Protein AF-A0A376G4X4-F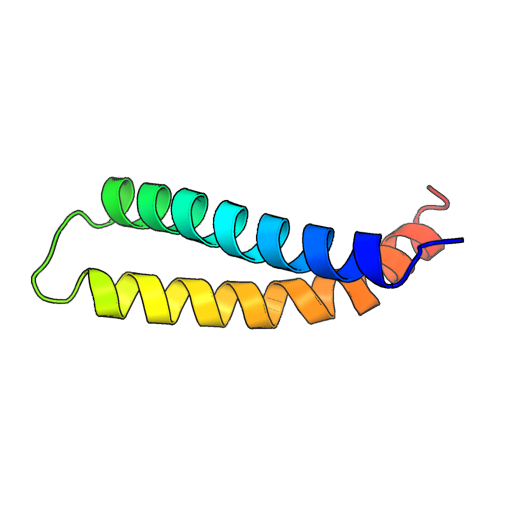1 (afdb_monomer_lite)

Foldseek 3Di:
DCDPVNVVVVVVCVVVVLLVVLLVVLCVPVNDDPCSVVVSVVVSVVVVVVVVVCVVPVVVVCCVVVVD

Sequence (68 aa):
MITKSALKSATVVALVVTSYITFTLVAVNVGFIQNFIYVWLRSWLIAFLLALPSLLYVAPFIKNKFKI

Radius of gyration: 15.63 Å; chains: 1; bounding box: 33×31×39 Å

pLDDT: mean 90.24, std 9.14, range [48.25, 97.5]

InterPro domains:
  IPR021529 Protein of unknown function DUF2798 [PF11391] (10-66)

Secondary structure (DSSP, 8-state):
---HHHHHHHHHHHHHHHHHHHHHHHHHHH-S-TTHHHHHHHHHHHHHHHHHHIIIIIHHH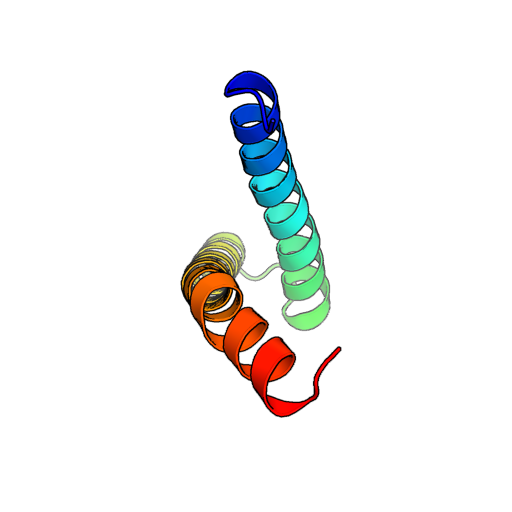HHHHHT-

Organism: NCBI:txid343874

Structure (mmCIF, N/CA/C/O backbone):
data_AF-A0A376G4X4-F1
#
_entry.id   AF-A0A376G4X4-F1
#
loop_
_atom_site.group_PDB
_atom_site.id
_atom_site.type_symbol
_atom_site.label_atom_id
_atom_site.label_alt_id
_atom_site.label_comp_id
_atom_site.label_asym_id
_atom_site.label_entity_id
_atom_site.label_seq_id
_atom_site.pdbx_PDB_ins_code
_atom_site.Cartn_x
_atom_site.Cartn_y
_atom_site.Cartn_z
_atom_site.occupancy
_atom_site.B_iso_or_equiv
_atom_site.auth_seq_id
_atom_site.auth_comp_id
_atom_site.auth_asym_id
_atom_site.auth_atom_id
_atom_site.pdbx_PDB_model_num
ATOM 1 N N . MET A 1 1 ? 15.543 10.342 -17.527 1.00 48.25 1 MET A N 1
ATOM 2 C CA . MET A 1 1 ? 16.105 10.713 -16.207 1.00 48.25 1 MET A CA 1
ATOM 3 C C . MET A 1 1 ? 14.932 10.927 -15.255 1.00 48.25 1 MET A C 1
ATOM 5 O O . MET A 1 1 ? 14.173 11.859 -15.482 1.00 48.25 1 MET A O 1
ATOM 9 N N . ILE A 1 2 ? 14.707 10.049 -14.268 1.00 61.56 2 ILE A N 1
ATOM 10 C CA . ILE A 1 2 ? 13.675 10.297 -13.244 1.00 61.56 2 ILE A CA 1
ATOM 11 C C . ILE A 1 2 ? 14.221 11.392 -12.329 1.00 61.56 2 ILE A C 1
ATOM 13 O O . ILE A 1 2 ? 15.220 11.198 -11.639 1.00 61.56 2 ILE A O 1
ATOM 17 N N . THR A 1 3 ? 13.615 12.573 -12.374 1.00 74.88 3 THR A N 1
ATOM 18 C CA . THR A 1 3 ? 13.984 13.689 -11.504 1.00 74.88 3 THR A CA 1
ATOM 19 C C . THR A 1 3 ? 13.591 13.364 -10.060 1.00 74.88 3 THR A C 1
ATOM 21 O O . THR A 1 3 ? 12.585 12.700 -9.807 1.00 74.88 3 THR A O 1
ATOM 24 N N . LYS A 1 4 ? 14.367 13.835 -9.071 1.00 70.69 4 LYS A N 1
ATOM 25 C CA . LYS A 1 4 ? 14.068 13.605 -7.640 1.00 70.69 4 LYS A CA 1
ATOM 26 C C . LYS A 1 4 ? 12.650 14.060 -7.248 1.00 70.69 4 LYS A C 1
ATOM 28 O O . LYS A 1 4 ? 12.074 13.511 -6.313 1.00 70.69 4 LYS A O 1
ATOM 33 N N . SER A 1 5 ? 12.083 15.043 -7.956 1.00 73.12 5 SER A N 1
ATOM 34 C CA . SER A 1 5 ? 10.698 15.499 -7.785 1.00 73.12 5 SER A CA 1
ATOM 35 C C . SER A 1 5 ? 9.667 14.455 -8.226 1.00 73.12 5 SER A C 1
ATOM 37 O O . SER A 1 5 ? 8.702 14.232 -7.502 1.00 73.12 5 SER A O 1
ATOM 39 N N . ALA A 1 6 ? 9.899 13.771 -9.350 1.00 76.38 6 ALA A N 1
ATOM 40 C CA . ALA A 1 6 ? 9.019 12.722 -9.863 1.00 76.38 6 ALA A CA 1
ATOM 41 C C . ALA A 1 6 ? 9.004 11.471 -8.969 1.00 76.38 6 ALA A C 1
ATOM 43 O O . ALA A 1 6 ? 7.976 10.817 -8.827 1.00 76.38 6 ALA A O 1
ATOM 44 N N . LEU A 1 7 ? 10.128 11.150 -8.319 1.00 80.50 7 LEU A N 1
ATOM 45 C CA . LEU A 1 7 ? 10.171 10.048 -7.356 1.00 80.50 7 LEU A CA 1
ATOM 46 C C . LEU A 1 7 ? 9.344 10.366 -6.102 1.00 80.50 7 LEU A C 1
ATOM 48 O O . LEU A 1 7 ? 8.581 9.523 -5.643 1.00 80.50 7 LEU A O 1
ATOM 52 N N . LYS A 1 8 ? 9.455 11.593 -5.570 1.00 82.12 8 LYS A N 1
ATOM 53 C CA . LYS A 1 8 ? 8.656 12.029 -4.413 1.00 82.12 8 LYS A CA 1
ATOM 54 C C . LYS A 1 8 ? 7.157 11.949 -4.704 1.00 82.12 8 LYS A C 1
ATOM 56 O O . LYS A 1 8 ? 6.415 11.433 -3.872 1.00 82.12 8 LYS A O 1
ATOM 61 N N . SER A 1 9 ? 6.716 12.418 -5.874 1.00 85.69 9 SER A N 1
ATOM 62 C CA . SER A 1 9 ? 5.304 12.332 -6.259 1.00 85.69 9 SER A CA 1
ATOM 63 C C . SER A 1 9 ? 4.853 10.884 -6.464 1.00 85.69 9 SER A C 1
ATOM 65 O O . SER A 1 9 ? 3.793 10.515 -5.966 1.00 85.69 9 SER A O 1
ATOM 67 N N . ALA A 1 10 ? 5.671 10.039 -7.098 1.00 88.25 10 ALA A N 1
ATOM 68 C CA . ALA A 1 10 ? 5.360 8.622 -7.285 1.00 88.25 10 ALA A CA 1
ATOM 69 C C . ALA A 1 10 ? 5.186 7.870 -5.954 1.00 88.25 10 ALA A C 1
ATOM 71 O O . ALA A 1 10 ? 4.243 7.092 -5.811 1.00 88.25 10 ALA A O 1
ATOM 72 N N . THR A 1 11 ? 6.035 8.136 -4.957 1.00 87.25 11 THR A N 1
ATOM 73 C CA . THR A 1 11 ? 5.916 7.515 -3.628 1.00 87.25 11 THR A CA 1
ATOM 74 C C . THR A 1 11 ? 4.621 7.916 -2.922 1.00 87.25 11 THR A C 1
ATOM 76 O O . THR A 1 11 ? 3.949 7.061 -2.349 1.00 87.25 11 THR A O 1
ATOM 79 N N . VAL A 1 12 ? 4.236 9.196 -2.984 1.00 91.44 12 VAL A N 1
ATOM 80 C CA . VAL A 1 12 ? 2.976 9.675 -2.387 1.00 91.44 12 VAL A CA 1
ATOM 81 C C . VAL A 1 12 ? 1.773 9.038 -3.079 1.00 91.44 12 VAL A C 1
ATOM 83 O O . VAL A 1 12 ? 0.867 8.552 -2.405 1.00 91.44 12 VAL A O 1
ATOM 86 N N . VAL A 1 13 ? 1.783 8.979 -4.413 1.00 92.94 13 VAL A N 1
ATOM 87 C CA . VAL A 1 13 ? 0.719 8.323 -5.185 1.00 92.94 13 VAL A CA 1
ATOM 88 C C . VAL A 1 13 ? 0.601 6.848 -4.801 1.00 92.94 13 VAL A C 1
ATOM 90 O O . VAL A 1 13 ? -0.500 6.390 -4.509 1.00 92.94 13 VAL A O 1
ATOM 93 N N . ALA A 1 14 ? 1.714 6.112 -4.725 1.00 90.75 14 ALA A N 1
ATOM 94 C CA . ALA A 1 14 ? 1.705 4.705 -4.323 1.00 90.75 14 ALA A CA 1
ATOM 95 C C . ALA A 1 14 ? 1.133 4.503 -2.908 1.00 90.75 14 ALA A C 1
ATOM 97 O O . ALA A 1 14 ? 0.341 3.585 -2.682 1.00 90.75 14 ALA A O 1
ATOM 98 N N . LEU A 1 15 ? 1.484 5.380 -1.964 1.00 92.56 15 LEU A N 1
ATOM 99 C CA . LEU A 1 15 ? 0.972 5.331 -0.595 1.00 92.56 15 LEU A CA 1
ATOM 100 C C . LEU A 1 15 ? -0.549 5.550 -0.549 1.00 92.56 15 LEU A C 1
ATOM 102 O O . LEU A 1 15 ? -1.269 4.761 0.060 1.00 92.56 15 LEU A O 1
ATOM 106 N N . VAL A 1 16 ? -1.045 6.588 -1.231 1.00 95.00 16 VAL A N 1
ATOM 107 C CA . VAL A 1 16 ? -2.478 6.925 -1.263 1.00 95.00 16 VAL A CA 1
ATOM 108 C C . VAL A 1 16 ? -3.280 5.828 -1.959 1.00 95.00 16 VAL A C 1
ATOM 110 O O . VAL A 1 16 ? -4.284 5.369 -1.417 1.00 95.00 16 VAL A O 1
ATOM 113 N N . VAL A 1 17 ? -2.820 5.372 -3.126 1.00 95.31 17 VAL A N 1
ATOM 114 C CA . VAL A 1 17 ? -3.520 4.364 -3.932 1.00 95.31 17 VAL A CA 1
ATOM 115 C C . VAL A 1 17 ? -3.631 3.033 -3.200 1.00 95.31 17 VAL A C 1
ATOM 117 O O . VAL A 1 17 ? -4.721 2.477 -3.086 1.00 95.31 17 VAL A O 1
ATOM 120 N N . THR A 1 18 ? -2.531 2.535 -2.639 1.00 94.88 18 THR A N 1
ATOM 121 C CA . THR A 1 18 ? -2.566 1.270 -1.889 1.00 94.88 18 THR A CA 1
ATOM 122 C C . THR A 1 18 ? -3.416 1.376 -0.622 1.00 94.88 18 THR A C 1
ATOM 124 O O . THR A 1 18 ? -4.112 0.421 -0.275 1.00 94.88 18 THR A O 1
ATOM 127 N N . SER A 1 19 ? -3.411 2.534 0.042 1.00 94.94 19 SER A N 1
ATOM 128 C CA . SER A 1 19 ? -4.212 2.793 1.239 1.00 94.94 19 SER A CA 1
ATOM 129 C C . SER A 1 19 ? -5.715 2.665 0.961 1.00 94.94 19 SER A C 1
ATOM 131 O O . SER A 1 19 ? -6.362 1.802 1.557 1.00 94.94 19 SER A O 1
ATOM 133 N N . TYR A 1 20 ? -6.279 3.422 0.006 1.00 96.38 20 TYR A N 1
ATOM 134 C CA . TYR A 1 20 ? -7.733 3.388 -0.222 1.00 96.38 20 TYR A CA 1
ATOM 135 C C . TYR A 1 20 ? -8.216 2.079 -0.868 1.00 96.38 20 TYR A C 1
ATOM 137 O O . TYR A 1 20 ? -9.319 1.619 -0.560 1.00 96.38 20 TYR A O 1
ATOM 145 N N . ILE A 1 21 ? -7.408 1.447 -1.732 1.00 97.19 21 ILE A N 1
ATOM 146 C CA . ILE A 1 21 ? -7.768 0.159 -2.349 1.00 97.19 21 ILE A CA 1
ATOM 147 C C . ILE A 1 21 ? -7.868 -0.922 -1.273 1.00 97.19 21 ILE A C 1
ATOM 149 O O . ILE A 1 21 ? -8.877 -1.623 -1.183 1.00 97.19 21 ILE A O 1
ATOM 153 N N . THR A 1 22 ? -6.841 -1.048 -0.426 1.00 96.38 22 THR A N 1
ATOM 154 C CA . THR A 1 22 ? -6.845 -2.054 0.647 1.00 96.38 22 THR A CA 1
ATOM 155 C C . THR A 1 22 ? -7.897 -1.755 1.704 1.00 96.38 22 THR A C 1
ATOM 157 O O . THR A 1 22 ? -8.535 -2.684 2.187 1.00 96.38 22 THR A O 1
ATOM 160 N N . PHE A 1 23 ? -8.135 -0.480 2.021 1.00 97.00 23 PHE A N 1
ATOM 161 C CA . PHE A 1 23 ? -9.208 -0.072 2.925 1.00 97.00 23 PHE A CA 1
ATOM 162 C C . PHE A 1 23 ? -10.561 -0.562 2.418 1.00 97.00 23 PHE A C 1
ATOM 164 O O . PHE A 1 23 ? -11.291 -1.223 3.152 1.00 97.00 23 PHE A O 1
ATOM 171 N N . THR A 1 24 ? -10.858 -0.303 1.142 1.00 97.50 24 THR A N 1
ATOM 172 C CA . THR A 1 24 ? -12.112 -0.726 0.506 1.00 97.50 24 THR A CA 1
ATOM 173 C C . THR A 1 24 ? -12.243 -2.247 0.508 1.00 97.50 24 THR A C 1
ATOM 175 O O . THR A 1 24 ? -13.290 -2.773 0.875 1.00 97.50 24 THR A O 1
ATOM 178 N N . LEU A 1 25 ? -11.174 -2.974 0.171 1.00 96.75 25 LEU A N 1
ATOM 179 C CA . LEU A 1 25 ? -11.176 -4.439 0.191 1.00 96.75 25 LEU A CA 1
ATOM 180 C C . LEU A 1 25 ? -11.435 -5.007 1.588 1.00 96.75 25 LEU A C 1
ATOM 182 O O . LEU A 1 25 ? -12.263 -5.906 1.730 1.00 96.75 25 LEU A O 1
ATOM 186 N N . VAL A 1 26 ? -10.755 -4.501 2.617 1.00 96.75 26 VAL A N 1
ATOM 187 C CA . VAL A 1 26 ? -10.966 -4.974 3.992 1.00 96.75 26 VAL A CA 1
ATOM 188 C C . VAL A 1 26 ? -12.371 -4.589 4.468 1.00 96.75 26 VAL A C 1
ATOM 190 O O . VAL A 1 26 ? -13.036 -5.417 5.084 1.00 96.75 26 VAL A O 1
ATOM 193 N N . ALA A 1 27 ? -12.868 -3.395 4.125 1.00 96.62 27 ALA A N 1
ATOM 194 C CA . ALA A 1 27 ? -14.225 -2.954 4.461 1.00 96.62 27 ALA A CA 1
ATOM 195 C C . ALA A 1 27 ? -15.297 -3.869 3.860 1.00 96.62 27 ALA A C 1
ATOM 197 O O . ALA A 1 27 ? -16.222 -4.262 4.563 1.00 96.62 27 ALA A O 1
ATOM 198 N N . VAL A 1 28 ? -15.154 -4.248 2.588 1.00 97.25 28 VAL A N 1
ATOM 199 C CA . VAL A 1 28 ? -16.128 -5.104 1.895 1.00 97.25 28 VAL A CA 1
ATOM 200 C C . VAL A 1 28 ? -16.066 -6.556 2.379 1.00 97.25 28 VAL A C 1
ATOM 202 O O . VAL A 1 28 ? -17.108 -7.187 2.512 1.00 97.25 28 VAL A O 1
ATOM 205 N N . ASN A 1 29 ? -14.875 -7.096 2.656 1.00 95.56 29 ASN A N 1
ATOM 206 C CA . ASN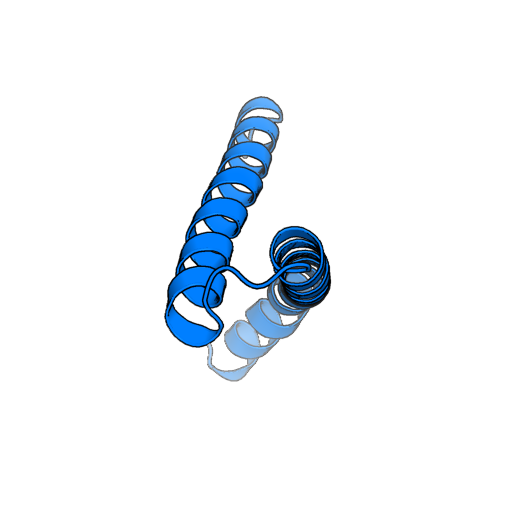 A 1 29 ? -14.727 -8.514 3.010 1.00 95.56 29 ASN A CA 1
ATOM 207 C C . ASN A 1 29 ? -14.906 -8.803 4.508 1.00 95.56 29 ASN A C 1
ATOM 209 O O . ASN A 1 29 ? -15.388 -9.872 4.868 1.00 95.56 29 ASN A O 1
ATOM 213 N N . VAL A 1 30 ? -14.484 -7.884 5.382 1.00 93.75 30 VAL A N 1
ATOM 214 C CA . VAL A 1 30 ? -14.493 -8.075 6.845 1.00 93.75 30 VAL A CA 1
ATOM 215 C C . VAL A 1 30 ? -15.597 -7.252 7.515 1.00 93.75 30 VAL A C 1
ATOM 217 O O . VAL A 1 30 ? -16.090 -7.635 8.574 1.00 93.75 30 VAL A O 1
ATOM 220 N N . GLY A 1 31 ? -16.010 -6.137 6.907 1.00 93.75 31 GLY A N 1
ATOM 221 C CA . GLY A 1 31 ? -16.921 -5.175 7.527 1.00 93.75 31 GLY A CA 1
ATOM 222 C C . GLY A 1 31 ? -16.249 -4.299 8.591 1.00 93.75 31 GLY A C 1
ATOM 223 O O . GLY A 1 31 ? -15.094 -4.500 8.970 1.00 93.75 31 GLY A O 1
ATOM 224 N N . PHE A 1 32 ? -16.984 -3.309 9.103 1.00 94.38 32 PHE A N 1
ATOM 225 C CA . PHE A 1 32 ? -16.502 -2.360 10.116 1.00 94.38 32 PHE A CA 1
ATOM 226 C C . PHE A 1 32 ? -16.629 -2.916 11.545 1.00 94.38 32 PHE A C 1
ATOM 228 O O . PHE A 1 32 ? -17.497 -2.516 12.318 1.00 94.38 32 PHE A O 1
ATOM 235 N N . ILE A 1 33 ? -15.753 -3.855 11.902 1.00 93.94 33 ILE A N 1
ATOM 236 C CA . ILE A 1 33 ? -15.643 -4.410 13.263 1.00 93.94 33 ILE A CA 1
ATOM 237 C C . ILE A 1 33 ? -14.916 -3.454 14.233 1.00 93.94 33 ILE A C 1
ATOM 239 O O . ILE A 1 33 ? -14.209 -2.549 13.795 1.00 93.94 33 ILE A O 1
ATOM 243 N N . GLN A 1 34 ? -15.007 -3.679 15.556 1.00 93.06 34 GLN A N 1
ATOM 244 C CA . GLN A 1 34 ? -14.348 -2.831 16.579 1.00 93.06 34 GLN A CA 1
ATOM 245 C C . GLN A 1 34 ? -12.853 -2.580 16.306 1.00 93.06 34 GLN A C 1
ATOM 247 O O . GLN A 1 34 ? -12.361 -1.477 16.523 1.00 93.06 34 GLN A O 1
ATOM 252 N N . ASN A 1 35 ? -12.148 -3.572 15.753 1.00 94.69 35 ASN A N 1
ATOM 253 C CA . ASN A 1 35 ? -10.715 -3.489 15.461 1.00 94.69 35 ASN A CA 1
ATOM 254 C C . ASN A 1 35 ? -10.410 -3.240 13.977 1.00 94.69 35 ASN A C 1
ATOM 256 O O . ASN A 1 35 ? -9.302 -3.521 13.523 1.00 94.69 35 ASN A O 1
ATOM 260 N N . PHE A 1 36 ? -11.370 -2.728 13.204 1.00 95.50 36 PHE A N 1
ATOM 261 C CA . PHE A 1 36 ? -11.253 -2.601 11.751 1.00 95.50 36 PHE A CA 1
ATOM 262 C C . PHE A 1 36 ? -9.992 -1.847 11.317 1.00 95.50 36 PHE A C 1
ATOM 264 O O . PHE A 1 36 ? -9.219 -2.360 10.512 1.00 95.50 36 PHE A O 1
ATOM 271 N N . ILE A 1 37 ? -9.737 -0.669 11.897 1.00 96.12 37 ILE A N 1
ATOM 272 C CA . ILE A 1 37 ? -8.566 0.152 11.553 1.00 96.12 37 ILE A CA 1
ATOM 273 C C . ILE A 1 37 ? -7.260 -0.587 11.856 1.00 96.12 37 ILE A C 1
ATOM 275 O O . ILE A 1 37 ? -6.328 -0.527 11.059 1.00 96.12 37 ILE A O 1
ATOM 279 N N . TYR A 1 38 ? -7.201 -1.332 12.964 1.00 95.94 38 TYR A N 1
ATOM 280 C CA . TYR A 1 38 ? -6.037 -2.148 13.308 1.00 95.94 38 TYR A CA 1
ATOM 281 C C . TYR A 1 38 ? -5.834 -3.293 12.307 1.00 95.94 38 TYR A C 1
ATOM 283 O O . TYR A 1 38 ? -4.722 -3.501 11.822 1.00 95.94 38 TYR A O 1
ATOM 291 N N . VAL A 1 39 ? -6.906 -4.011 11.962 1.00 95.75 39 VAL A N 1
ATOM 292 C CA . VAL A 1 39 ? -6.871 -5.108 10.982 1.00 95.75 39 VAL A CA 1
ATOM 293 C C . VAL A 1 39 ? -6.447 -4.594 9.608 1.00 95.75 39 VAL A C 1
ATOM 295 O O . VAL A 1 39 ? -5.578 -5.196 8.972 1.00 95.75 39 VAL A O 1
ATOM 298 N N . TRP A 1 40 ? -7.009 -3.467 9.172 1.00 97.06 40 TRP A N 1
ATOM 299 C CA . TRP A 1 40 ? -6.660 -2.820 7.916 1.00 97.06 40 TRP A C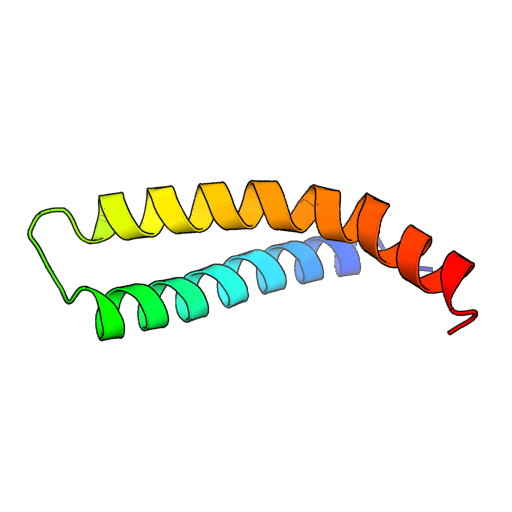A 1
ATOM 300 C C . TRP A 1 40 ? -5.197 -2.366 7.905 1.00 97.06 40 TRP A C 1
ATOM 302 O O . TRP A 1 40 ? -4.456 -2.792 7.023 1.00 97.06 40 TRP A O 1
ATOM 312 N N . LEU A 1 41 ? -4.745 -1.594 8.901 1.00 96.69 41 LEU A N 1
ATOM 313 C CA . LEU A 1 41 ? -3.361 -1.107 8.966 1.00 96.69 41 LEU A CA 1
ATOM 314 C C . LEU A 1 41 ? -2.345 -2.249 9.026 1.00 96.69 41 LEU A C 1
ATOM 316 O O . LEU A 1 41 ? -1.353 -2.218 8.300 1.00 96.69 41 LEU A O 1
ATOM 320 N N . ARG A 1 42 ? -2.595 -3.275 9.851 1.00 96.12 42 ARG A N 1
ATOM 321 C CA . ARG A 1 42 ? -1.728 -4.457 9.944 1.00 96.12 42 ARG A CA 1
ATOM 322 C C . ARG A 1 42 ? -1.633 -5.172 8.598 1.00 96.12 42 ARG A C 1
ATOM 324 O O . ARG A 1 42 ? -0.533 -5.495 8.159 1.00 96.12 42 ARG A O 1
ATOM 331 N N . SER A 1 43 ? -2.767 -5.398 7.938 1.00 94.62 43 SER A N 1
ATOM 332 C CA . SER A 1 43 ? -2.807 -6.101 6.650 1.00 94.62 43 SER A CA 1
ATOM 333 C C . SER A 1 43 ? -2.162 -5.279 5.533 1.00 94.62 43 SER A C 1
ATOM 335 O O . SER A 1 43 ? -1.370 -5.814 4.760 1.00 94.62 43 SER A O 1
ATOM 337 N N . TRP A 1 44 ? -2.443 -3.975 5.480 1.00 96.25 44 TRP A N 1
ATOM 338 C CA . TRP A 1 44 ? -1.860 -3.052 4.510 1.00 96.25 44 TRP A CA 1
ATOM 339 C C . TRP A 1 44 ? -0.340 -2.943 4.670 1.00 96.25 44 TRP A C 1
ATOM 341 O O . TRP A 1 44 ? 0.370 -3.059 3.676 1.00 96.25 44 TRP A O 1
ATOM 351 N N . LEU A 1 45 ? 0.180 -2.820 5.899 1.00 95.69 45 LEU A N 1
ATOM 352 C CA . LEU A 1 45 ? 1.626 -2.781 6.148 1.00 95.69 45 LEU A CA 1
ATOM 353 C C . LEU A 1 45 ? 2.322 -4.081 5.734 1.00 95.69 45 LEU A C 1
ATOM 355 O O . LEU A 1 45 ? 3.359 -4.028 5.076 1.00 95.69 45 LEU A O 1
ATOM 359 N N . ILE A 1 46 ? 1.751 -5.241 6.078 1.00 95.69 46 ILE A N 1
ATOM 360 C CA . ILE A 1 46 ? 2.301 -6.541 5.666 1.00 95.69 46 ILE A CA 1
ATOM 361 C C . ILE A 1 46 ? 2.334 -6.633 4.134 1.00 95.69 46 ILE A C 1
ATOM 363 O O . ILE A 1 46 ? 3.369 -6.971 3.562 1.00 95.69 46 ILE A O 1
ATOM 367 N N . ALA A 1 47 ? 1.236 -6.283 3.459 1.00 94.12 47 ALA A N 1
ATOM 368 C CA . ALA A 1 47 ? 1.167 -6.297 2.001 1.00 94.12 47 ALA A CA 1
ATOM 369 C C . ALA A 1 47 ? 2.170 -5.321 1.363 1.00 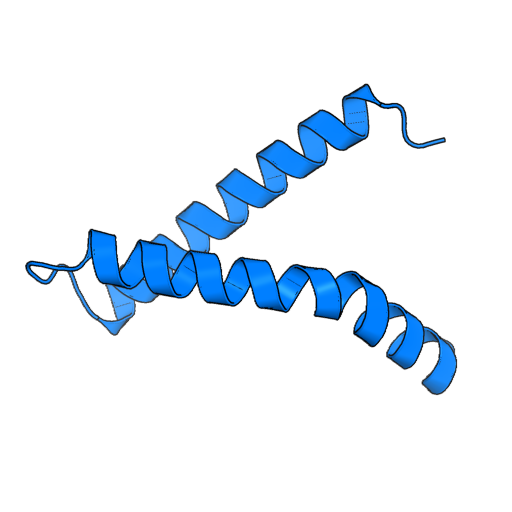94.12 47 ALA A C 1
ATOM 371 O O . ALA A 1 47 ? 2.857 -5.685 0.411 1.00 94.12 47 ALA A O 1
ATOM 372 N N . PHE A 1 48 ? 2.302 -4.109 1.906 1.00 91.31 48 PHE A N 1
ATOM 373 C CA . PHE A 1 48 ? 3.242 -3.097 1.422 1.00 91.31 48 PHE A CA 1
ATOM 374 C C . PHE A 1 48 ? 4.700 -3.567 1.548 1.00 91.31 48 PHE A C 1
ATOM 376 O O . PHE A 1 48 ? 5.476 -3.452 0.596 1.00 91.31 48 PHE A O 1
ATOM 383 N N . LEU A 1 49 ? 5.056 -4.168 2.689 1.00 93.38 49 LEU A N 1
ATOM 384 C CA . LEU A 1 49 ? 6.383 -4.740 2.930 1.00 93.38 49 LEU A CA 1
ATOM 385 C C . LEU A 1 49 ? 6.691 -5.949 2.042 1.00 93.38 49 LEU A C 1
ATOM 387 O O . LEU A 1 49 ? 7.858 -6.170 1.738 1.00 93.38 49 LEU A O 1
ATOM 391 N N . LEU A 1 50 ? 5.686 -6.715 1.612 1.00 94.56 50 LEU A N 1
ATOM 392 C CA . LEU A 1 50 ? 5.860 -7.826 0.668 1.00 94.56 50 LEU A CA 1
ATOM 393 C C . LEU A 1 50 ? 5.911 -7.358 -0.793 1.00 94.56 50 LEU A C 1
ATOM 395 O O . LEU A 1 50 ? 6.650 -7.924 -1.603 1.00 94.56 50 LEU A O 1
ATOM 399 N N . ALA A 1 51 ? 5.158 -6.316 -1.145 1.00 91.19 51 ALA A N 1
ATOM 400 C CA . ALA A 1 51 ? 5.100 -5.785 -2.503 1.00 91.19 51 ALA A CA 1
ATOM 401 C C . ALA A 1 51 ? 6.438 -5.172 -2.945 1.00 91.19 51 ALA A C 1
ATOM 403 O O . ALA A 1 51 ? 6.871 -5.402 -4.071 1.00 91.19 51 ALA A O 1
ATOM 404 N N . LEU A 1 52 ? 7.122 -4.446 -2.055 1.00 88.31 52 LEU A N 1
ATOM 405 C CA . LEU A 1 52 ? 8.422 -3.816 -2.323 1.00 88.31 52 LEU A CA 1
ATOM 406 C C . LEU A 1 52 ? 9.512 -4.807 -2.790 1.00 88.31 52 LEU A C 1
ATOM 408 O O . LEU A 1 52 ? 10.023 -4.640 -3.898 1.00 88.31 52 LEU A O 1
ATOM 412 N N . PRO A 1 53 ? 9.863 -5.859 -2.023 1.00 90.38 53 PRO A N 1
ATOM 413 C CA . PRO A 1 53 ? 10.835 -6.856 -2.460 1.00 90.38 53 PRO A CA 1
ATOM 414 C C . PRO A 1 53 ? 10.325 -7.651 -3.664 1.00 90.38 53 PRO A C 1
ATOM 416 O O . PRO A 1 53 ? 11.113 -7.993 -4.541 1.00 90.38 53 PRO A O 1
ATOM 419 N N . SER A 1 54 ? 9.016 -7.893 -3.778 1.00 93.50 54 SER A N 1
ATOM 420 C CA . SER A 1 54 ? 8.461 -8.541 -4.971 1.00 93.50 54 SER A CA 1
ATOM 421 C C . SER A 1 54 ? 8.719 -7.706 -6.230 1.00 93.50 54 SER A C 1
ATOM 423 O O . SER A 1 54 ? 9.188 -8.224 -7.240 1.00 93.50 54 SER A O 1
ATOM 425 N N . LEU A 1 55 ? 8.512 -6.392 -6.169 1.00 90.25 55 LEU A N 1
ATOM 426 C CA . LEU A 1 55 ? 8.777 -5.502 -7.296 1.00 90.25 55 LEU A CA 1
ATOM 427 C C . LEU A 1 55 ? 10.275 -5.416 -7.627 1.00 90.25 55 LEU A C 1
ATOM 429 O O . LEU A 1 55 ? 10.643 -5.355 -8.796 1.00 90.25 55 LEU A O 1
ATOM 433 N N . LEU A 1 56 ? 11.140 -5.435 -6.609 1.00 90.75 56 LEU A N 1
ATOM 434 C CA . LEU A 1 56 ? 12.590 -5.337 -6.789 1.00 90.75 56 LEU A CA 1
ATOM 435 C C . LEU A 1 56 ? 13.238 -6.635 -7.283 1.00 90.75 56 LEU A C 1
ATOM 437 O O . LEU A 1 56 ? 14.191 -6.562 -8.050 1.00 90.75 56 LEU A O 1
ATOM 441 N N . TYR A 1 57 ? 12.745 -7.803 -6.865 1.00 93.50 57 TYR A N 1
ATOM 442 C CA . TYR A 1 57 ? 13.380 -9.094 -7.159 1.00 93.50 57 TYR A CA 1
ATOM 443 C C . TYR A 1 57 ? 12.557 -9.966 -8.106 1.00 93.50 57 TYR A C 1
ATOM 445 O O . TYR A 1 57 ? 13.099 -10.522 -9.061 1.00 93.50 57 TYR A O 1
ATOM 453 N N . VAL A 1 58 ? 11.244 -10.072 -7.890 1.00 92.50 58 VAL A N 1
ATOM 454 C CA . VAL A 1 58 ? 10.377 -10.946 -8.696 1.00 92.50 58 VAL A CA 1
ATOM 455 C C . VAL A 1 58 ? 10.166 -10.356 -10.090 1.00 92.50 58 VAL A C 1
ATOM 457 O O . VAL A 1 58 ? 10.262 -11.088 -11.073 1.00 92.50 58 VAL A O 1
ATOM 460 N N . ALA A 1 59 ? 9.962 -9.040 -10.211 1.00 90.12 59 ALA A N 1
ATOM 461 C CA . ALA A 1 59 ? 9.774 -8.403 -11.516 1.00 90.12 59 ALA A CA 1
ATOM 462 C C . ALA A 1 59 ? 10.973 -8.595 -12.474 1.00 90.12 59 ALA A C 1
ATOM 464 O O . ALA A 1 59 ? 10.753 -9.091 -13.583 1.00 90.12 59 ALA A O 1
ATOM 465 N N . PRO A 1 60 ? 12.236 -8.288 -12.101 1.00 89.94 60 PRO A N 1
ATOM 466 C CA . PRO A 1 60 ? 13.370 -8.543 -12.990 1.00 89.94 60 PRO A CA 1
ATOM 467 C C . PRO A 1 60 ? 13.629 -10.035 -13.209 1.00 89.94 60 PRO A C 1
ATOM 469 O O . PRO A 1 60 ? 14.045 -10.414 -14.303 1.00 89.94 60 PRO A O 1
ATOM 472 N N . PHE A 1 61 ? 13.351 -10.893 -12.221 1.00 92.44 61 PHE A N 1
ATOM 473 C CA . PHE A 1 61 ? 13.461 -12.342 -12.390 1.00 92.44 61 PHE A CA 1
ATOM 474 C C . PHE A 1 61 ? 12.510 -12.863 -13.477 1.00 92.44 61 PHE A C 1
ATOM 476 O O . PHE A 1 61 ? 12.942 -13.590 -14.373 1.00 92.44 61 PHE A O 1
ATOM 483 N N . ILE A 1 62 ? 11.237 -12.453 -13.443 1.00 92.25 62 ILE A N 1
ATOM 484 C CA . ILE A 1 62 ? 10.244 -12.802 -14.470 1.00 92.25 62 ILE A CA 1
ATOM 485 C C . ILE A 1 62 ? 10.672 -12.228 -15.820 1.00 92.25 62 ILE A C 1
ATOM 487 O O . ILE A 1 62 ? 10.705 -12.959 -16.809 1.00 92.25 62 ILE A O 1
ATOM 491 N N . LYS A 1 63 ? 11.071 -10.953 -15.857 1.00 91.81 63 LYS A N 1
ATOM 492 C CA . LYS A 1 63 ? 11.541 -10.296 -17.080 1.00 91.81 63 LYS A CA 1
ATOM 493 C C . LYS A 1 63 ? 12.679 -11.076 -17.746 1.00 91.81 63 LYS A C 1
ATOM 495 O O . LYS A 1 63 ? 12.636 -11.352 -18.941 1.00 91.81 63 LYS A O 1
ATOM 500 N N . ASN A 1 64 ? 13.669 -11.488 -16.956 1.00 90.62 64 ASN A N 1
ATOM 501 C CA . ASN A 1 64 ? 14.820 -12.236 -17.447 1.00 90.62 64 ASN A CA 1
ATOM 502 C C . ASN A 1 64 ? 14.446 -13.657 -17.897 1.00 90.62 64 ASN A C 1
ATOM 504 O O . ASN A 1 64 ? 14.921 -14.125 -18.929 1.00 90.62 64 ASN A O 1
ATOM 508 N N . LYS A 1 65 ? 13.574 -14.343 -17.145 1.00 89.62 65 LYS A N 1
ATOM 509 C CA . LYS A 1 65 ? 13.174 -15.723 -17.451 1.00 89.62 65 LYS A CA 1
ATOM 510 C C . LYS A 1 65 ? 12.286 -15.818 -18.693 1.00 89.62 65 LYS A C 1
ATOM 512 O O . LYS A 1 65 ? 12.432 -16.759 -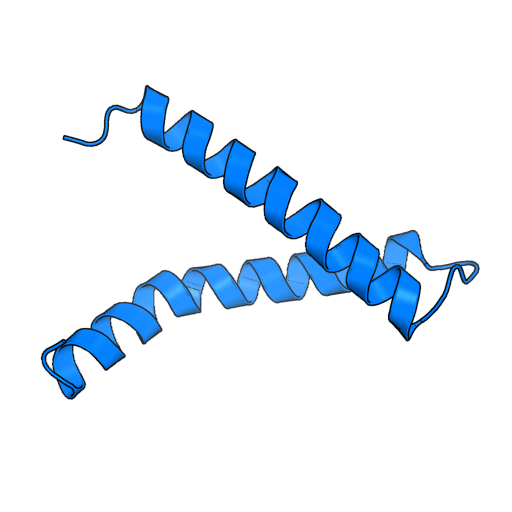19.466 1.00 89.62 65 LYS A O 1
ATOM 517 N N . PHE A 1 66 ? 11.376 -14.864 -18.878 1.00 89.81 66 PHE A N 1
ATOM 518 C CA . PHE A 1 66 ? 10.389 -14.885 -19.959 1.00 89.81 66 PHE A CA 1
ATOM 519 C C . PHE A 1 66 ? 10.744 -13.969 -21.146 1.00 89.81 66 PHE A C 1
ATOM 521 O O . PHE A 1 66 ? 10.023 -13.988 -22.137 1.00 89.81 66 PHE A O 1
ATOM 528 N N . LYS A 1 67 ? 11.857 -13.212 -21.082 1.00 75.69 67 LYS A N 1
ATOM 529 C CA . LYS A 1 67 ? 12.305 -12.246 -22.112 1.00 75.69 67 LYS A CA 1
ATOM 530 C C . LYS A 1 67 ? 11.199 -11.274 -22.571 1.00 75.69 67 LYS A C 1
ATOM 532 O O . LYS A 1 67 ? 11.087 -10.988 -23.762 1.00 75.69 67 LYS A O 1
ATOM 537 N N . ILE A 1 68 ? 10.391 -10.788 -21.630 1.00 67.44 68 ILE A N 1
ATOM 538 C CA . ILE A 1 68 ? 9.346 -9.769 -21.860 1.00 67.44 68 ILE A CA 1
ATOM 539 C C . ILE A 1 68 ? 9.891 -8.375 -21.520 1.00 67.44 68 ILE A C 1
ATOM 541 O O . ILE A 1 68 ? 10.850 -8.289 -20.718 1.00 67.44 68 ILE A O 1
#